Protein AF-A0A816KIB2-F1 (afdb_monomer)

InterPro domains:
  IPR003871 Replication protein A 70 kDa DNA-binding subunit B/D, first OB fold domain [PF02721] (4-45)
  IPR012340 Nucleic acid-binding, OB-fold [G3DSA:2.40.50.140] (1-63)
  IPR012340 Nucleic acid-binding, OB-fold [SSF50249] (1-44)

Solvent-accessible surface area (backbone atoms only — not comparable to full-atom values): 4494 Å² total; per-residue (Å²): 135,71,79,41,61,67,89,74,65,50,90,92,64,88,81,84,42,71,64,65,44,80,78,45,76,45,80,43,83,44,95,88,80,46,60,27,41,37,36,35,32,28,35,75,90,45,97,50,75,49,80,48,76,45,74,51,71,97,72,75,63,92,76,75,73,81,134

Structure (mmCIF, N/CA/C/O backbone):
data_AF-A0A816KIB2-F1
#
_entry.id   AF-A0A816KIB2-F1
#
loop_
_atom_site.group_PDB
_atom_site.id
_atom_site.type_symbol
_atom_site.label_atom_id
_atom_site.label_alt_id
_atom_site.label_comp_id
_atom_site.label_asym_id
_atom_site.label_entity_id
_atom_site.label_seq_id
_atom_site.pdbx_PDB_ins_code
_atom_site.Cartn_x
_atom_site.Cartn_y
_atom_site.Cartn_z
_atom_site.occupancy
_atom_site.B_iso_or_equiv
_atom_site.auth_seq_id
_atom_site.auth_comp_id
_atom_site.auth_asym_id
_atom_site.auth_atom_id
_atom_site.pdbx_PDB_model_num
ATOM 1 N N . MET A 1 1 ? -9.529 15.652 -2.487 1.00 66.69 1 MET A N 1
ATOM 2 C CA . MET A 1 1 ? -9.667 14.186 -2.313 1.00 66.69 1 MET A CA 1
ATOM 3 C C . MET A 1 1 ? -9.920 13.872 -0.851 1.00 66.69 1 MET A C 1
ATOM 5 O O . MET A 1 1 ? -9.170 14.354 -0.007 1.00 66.69 1 MET A O 1
ATOM 9 N N . SER A 1 2 ? -10.960 13.095 -0.558 1.00 84.25 2 SER A N 1
ATOM 10 C CA . SER A 1 2 ? -11.252 12.579 0.782 1.00 84.25 2 SER A CA 1
ATOM 11 C C . SER A 1 2 ? -10.262 11.479 1.187 1.00 84.25 2 SER A C 1
ATOM 13 O O . SER A 1 2 ? -9.675 10.807 0.336 1.00 84.25 2 SER A O 1
ATOM 15 N N . ILE A 1 3 ? -10.055 11.315 2.496 1.00 89.00 3 ILE A N 1
ATOM 16 C CA . ILE A 1 3 ? -9.311 10.175 3.045 1.00 89.00 3 ILE A CA 1
ATOM 17 C C . ILE A 1 3 ? -10.247 8.964 3.045 1.00 89.00 3 ILE A C 1
ATOM 19 O O . ILE A 1 3 ? -11.365 9.048 3.546 1.00 89.00 3 ILE A O 1
ATOM 23 N N . ASN A 1 4 ? -9.775 7.859 2.485 1.00 89.19 4 ASN A N 1
ATOM 24 C CA . ASN A 1 4 ? -10.460 6.581 2.389 1.00 89.19 4 ASN A CA 1
ATOM 25 C C . ASN A 1 4 ? -9.969 5.671 3.534 1.00 89.19 4 ASN A C 1
ATOM 27 O O . ASN A 1 4 ? -8.778 5.721 3.866 1.00 89.19 4 ASN A O 1
ATOM 31 N N . PRO A 1 5 ? -10.845 4.841 4.120 1.00 87.44 5 PRO A N 1
ATOM 32 C CA . PRO A 1 5 ? -10.450 3.687 4.925 1.00 87.44 5 PRO A CA 1
ATOM 33 C C . PRO A 1 5 ? -9.590 2.701 4.126 1.00 87.44 5 PRO A C 1
ATOM 35 O O . PRO A 1 5 ? -9.719 2.604 2.904 1.00 87.44 5 PRO A O 1
ATOM 38 N N . VAL A 1 6 ? -8.759 1.918 4.815 1.00 87.50 6 VAL A N 1
ATOM 39 C CA . VAL A 1 6 ? -7.949 0.864 4.176 1.00 87.50 6 VAL A CA 1
ATOM 40 C C . VAL A 1 6 ? -8.820 -0.185 3.474 1.00 87.50 6 VAL A C 1
ATOM 42 O O . VAL A 1 6 ? -8.493 -0.596 2.363 1.00 87.50 6 VAL A O 1
ATOM 45 N N . ALA A 1 7 ? -9.967 -0.545 4.056 1.00 85.62 7 ALA A N 1
ATOM 46 C CA . ALA A 1 7 ? -10.922 -1.501 3.480 1.00 85.62 7 ALA A CA 1
ATOM 47 C C . ALA A 1 7 ? -11.495 -1.080 2.106 1.00 85.62 7 ALA A C 1
ATOM 49 O O . ALA A 1 7 ? -11.989 -1.917 1.346 1.00 85.62 7 ALA A O 1
ATOM 50 N N . ASP A 1 8 ? -11.404 0.209 1.763 1.00 87.62 8 ASP A N 1
ATOM 51 C CA . ASP A 1 8 ? -11.870 0.751 0.484 1.00 87.62 8 ASP A CA 1
ATOM 52 C C . ASP A 1 8 ? -10.787 0.739 -0.607 1.00 87.62 8 ASP A C 1
ATOM 54 O O . ASP A 1 8 ? -11.049 1.164 -1.742 1.00 87.62 8 ASP A O 1
ATOM 58 N N . VAL A 1 9 ? -9.573 0.281 -0.281 1.00 87.62 9 VAL A N 1
ATOM 59 C CA . VAL A 1 9 ? -8.500 0.027 -1.247 1.00 87.62 9 VAL A CA 1
ATOM 60 C C . VAL A 1 9 ? -8.742 -1.343 -1.872 1.00 87.62 9 VAL A C 1
ATOM 62 O O . VAL A 1 9 ? -8.689 -2.371 -1.204 1.00 87.62 9 VAL A O 1
ATOM 65 N N . LYS A 1 10 ? -9.032 -1.356 -3.174 1.00 86.06 10 LYS A N 1
ATOM 66 C CA . LYS A 1 10 ? -9.363 -2.566 -3.934 1.00 86.06 10 LYS A CA 1
ATOM 67 C C . LYS A 1 10 ? -8.599 -2.583 -5.256 1.00 86.06 10 LYS A C 1
ATOM 69 O O . LYS A 1 10 ? -8.291 -1.505 -5.777 1.00 86.06 10 LYS A O 1
ATOM 74 N N . PRO A 1 11 ? -8.335 -3.769 -5.834 1.00 89.00 11 PRO A N 1
ATOM 75 C CA . PRO A 1 11 ? -7.830 -3.865 -7.199 1.00 89.00 11 PRO A CA 1
ATOM 76 C C . PRO A 1 11 ? -8.672 -3.015 -8.165 1.00 89.00 11 PRO A C 1
ATOM 78 O O . PRO A 1 11 ? -9.887 -2.906 -7.999 1.00 89.00 11 PRO A O 1
ATOM 81 N N . PHE A 1 12 ? -8.023 -2.401 -9.157 1.00 84.62 12 PHE A N 1
ATOM 82 C CA . PHE A 1 12 ? -8.631 -1.556 -10.202 1.00 84.62 12 PHE A CA 1
ATOM 83 C C . PHE A 1 12 ? -9.209 -0.197 -9.759 1.00 84.62 12 PHE A C 1
ATOM 85 O O . PHE A 1 12 ? -9.556 0.615 -10.616 1.00 84.62 12 PHE A O 1
ATOM 92 N N . LYS A 1 13 ? -9.240 0.130 -8.457 1.00 85.75 13 LYS A N 1
ATOM 93 C CA . LYS A 1 13 ? -9.499 1.505 -7.993 1.00 85.75 13 LYS A CA 1
ATOM 94 C C . LYS A 1 13 ? -8.199 2.310 -8.062 1.00 85.75 13 LYS A C 1
ATOM 96 O O . LYS A 1 13 ? -7.303 2.125 -7.245 1.00 85.75 13 LYS A O 1
ATOM 101 N N . THR A 1 14 ? -8.0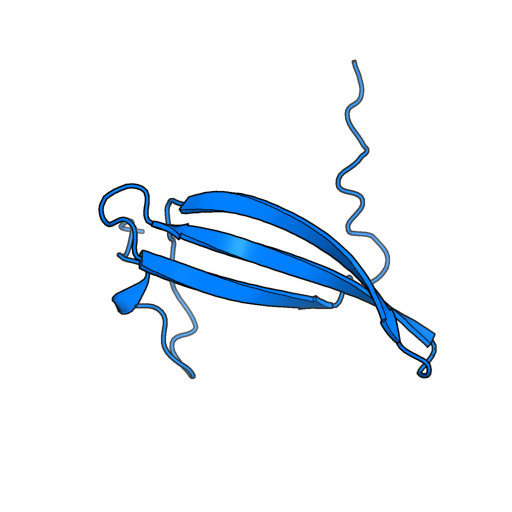93 3.209 -9.035 1.00 86.25 14 THR A N 1
ATOM 102 C CA . THR A 1 14 ? -6.851 3.954 -9.326 1.00 86.25 14 THR A CA 1
ATOM 103 C C . THR A 1 14 ? -6.704 5.261 -8.545 1.00 86.25 14 THR A C 1
ATOM 105 O O . THR A 1 14 ? -5.603 5.793 -8.454 1.00 86.25 14 THR A O 1
ATOM 108 N N . MET A 1 15 ? -7.787 5.776 -7.953 1.00 89.06 15 MET A N 1
ATOM 109 C CA . MET A 1 15 ? -7.773 7.010 -7.162 1.00 89.06 15 MET A CA 1
ATOM 110 C C . MET A 1 15 ? -8.193 6.741 -5.719 1.00 89.06 15 MET A C 1
ATOM 112 O O . MET A 1 15 ? -9.360 6.475 -5.424 1.00 89.06 15 MET A O 1
ATOM 116 N N . TRP A 1 16 ? -7.235 6.836 -4.805 1.00 89.81 16 TRP A N 1
ATOM 117 C CA . TRP A 1 16 ? -7.463 6.729 -3.371 1.00 89.81 16 TRP A CA 1
ATOM 118 C C . TRP A 1 16 ? -6.384 7.490 -2.606 1.00 89.81 16 TRP A C 1
ATOM 120 O O . TRP A 1 16 ? -5.281 7.733 -3.087 1.00 89.81 16 TRP A O 1
ATOM 130 N N . LYS A 1 17 ? -6.735 7.875 -1.385 1.00 90.44 17 LYS A N 1
ATOM 131 C CA . LYS A 1 17 ? -5.832 8.489 -0.413 1.00 90.44 17 LYS A CA 1
ATOM 132 C C . LYS A 1 17 ? -6.155 7.886 0.941 1.00 90.44 17 LYS A C 1
ATOM 134 O O . LYS A 1 17 ? -7.304 7.988 1.353 1.00 90.44 17 LYS A O 1
ATOM 139 N N . ILE A 1 18 ? -5.185 7.282 1.617 1.00 89.00 18 ILE A N 1
ATOM 140 C CA . ILE A 1 18 ? -5.363 6.632 2.926 1.00 89.00 18 ILE A CA 1
ATOM 141 C C . ILE A 1 18 ? -4.484 7.303 3.985 1.00 89.00 18 ILE A C 1
ATOM 143 O O . ILE A 1 18 ? -3.497 7.961 3.652 1.00 89.00 18 ILE A O 1
ATOM 147 N N . LYS A 1 19 ? -4.842 7.153 5.263 1.00 89.56 19 LYS A N 1
ATOM 148 C CA . LYS A 1 19 ? -4.021 7.587 6.403 1.00 89.56 19 LYS A CA 1
ATOM 149 C C . LYS A 1 19 ? -3.710 6.365 7.261 1.00 89.56 19 LYS A C 1
ATOM 151 O O . LYS A 1 19 ? -4.623 5.770 7.819 1.00 89.56 19 LYS A O 1
ATOM 156 N N . VAL A 1 20 ? -2.432 6.011 7.357 1.00 88.69 20 VAL A N 1
ATOM 157 C CA . VAL A 1 20 ? -1.966 4.758 7.968 1.00 88.69 20 VAL A CA 1
ATOM 158 C C . VAL A 1 20 ? -0.717 4.982 8.815 1.00 88.69 20 VAL A C 1
ATOM 160 O O . VAL A 1 20 ? -0.026 5.991 8.661 1.00 88.69 20 VAL A O 1
ATOM 163 N N . LYS A 1 21 ? -0.415 4.028 9.695 1.00 88.25 21 LYS A N 1
ATOM 164 C CA . LYS A 1 21 ? 0.890 3.902 10.355 1.00 88.25 21 LYS A CA 1
ATOM 165 C C . LYS A 1 21 ? 1.701 2.808 9.669 1.00 88.25 21 LYS A C 1
ATOM 167 O O . LYS A 1 21 ? 1.167 1.736 9.395 1.00 88.25 21 LYS A O 1
ATOM 172 N N . VAL A 1 22 ? 2.987 3.060 9.433 1.00 88.06 22 VAL A N 1
ATOM 173 C CA . VAL A 1 22 ? 3.935 2.025 8.998 1.00 88.06 22 VAL A CA 1
ATOM 174 C C . VAL A 1 22 ? 4.362 1.236 10.234 1.00 88.06 22 VAL A C 1
ATOM 176 O O . VAL A 1 22 ? 4.937 1.812 11.154 1.00 88.06 22 VAL A O 1
ATOM 179 N N . ILE A 1 23 ? 4.056 -0.061 10.278 1.00 89.25 23 ILE A N 1
ATOM 180 C CA . ILE A 1 23 ? 4.418 -0.942 11.403 1.00 89.25 23 ILE A CA 1
ATOM 181 C C . ILE A 1 23 ? 5.726 -1.680 11.117 1.00 89.25 23 ILE A C 1
ATOM 183 O O . ILE A 1 23 ? 6.535 -1.893 12.017 1.00 89.25 23 ILE A O 1
ATOM 187 N N . ARG A 1 24 ? 5.938 -2.090 9.864 1.00 86.81 24 ARG A N 1
ATOM 188 C CA . ARG A 1 24 ? 7.157 -2.770 9.416 1.00 86.81 24 ARG A CA 1
ATOM 189 C C . ARG A 1 24 ? 7.527 -2.282 8.025 1.00 86.81 24 ARG A C 1
ATOM 191 O O . ARG A 1 24 ? 6.636 -2.042 7.214 1.00 86.81 24 ARG A O 1
ATOM 198 N N . LEU A 1 25 ? 8.823 -2.171 7.772 1.00 86.94 25 LEU A N 1
ATOM 199 C CA . LEU A 1 25 ? 9.405 -1.756 6.502 1.00 86.94 25 LEU A CA 1
ATOM 200 C C . LEU A 1 25 ? 10.692 -2.553 6.295 1.00 86.94 25 LEU A C 1
ATOM 202 O O . LEU A 1 25 ? 11.534 -2.573 7.193 1.00 86.94 25 LEU A O 1
ATOM 206 N N . TRP A 1 26 ? 10.847 -3.208 5.150 1.00 83.94 26 TRP A N 1
ATOM 207 C CA . TRP A 1 26 ? 12.080 -3.917 4.811 1.00 83.94 26 TRP A CA 1
ATOM 208 C C . TRP A 1 26 ? 12.363 -3.857 3.313 1.00 83.94 26 TRP A C 1
ATOM 210 O O . TRP A 1 26 ? 11.457 -3.717 2.491 1.00 83.94 26 TRP A O 1
ATOM 220 N N . LYS A 1 27 ? 13.647 -3.953 2.959 1.00 83.06 27 LYS A N 1
ATOM 221 C CA . LYS A 1 27 ? 14.067 -4.170 1.575 1.00 83.06 27 LYS A CA 1
ATOM 222 C C . LYS A 1 27 ? 13.906 -5.646 1.232 1.00 83.06 27 LYS A C 1
ATOM 224 O O . LYS A 1 27 ? 14.312 -6.507 2.011 1.00 83.06 27 LYS A O 1
ATOM 229 N N . GLN A 1 28 ? 13.364 -5.924 0.057 1.00 75.94 28 GLN A N 1
ATOM 230 C CA . GLN A 1 28 ? 13.379 -7.241 -0.552 1.00 75.94 28 GLN A CA 1
ATOM 231 C C . GLN A 1 28 ? 14.200 -7.161 -1.839 1.00 75.94 28 GLN A C 1
ATOM 233 O O . GLN A 1 28 ? 13.938 -6.354 -2.738 1.00 75.94 28 GLN A O 1
ATOM 238 N N . TYR A 1 29 ? 15.221 -8.003 -1.901 1.00 73.00 29 TYR A N 1
ATOM 239 C CA . TYR A 1 29 ? 16.046 -8.177 -3.084 1.00 73.00 29 TYR A CA 1
ATOM 240 C C . TYR A 1 29 ? 15.373 -9.223 -3.966 1.00 73.00 29 TYR A C 1
ATOM 242 O O . TYR A 1 29 ? 14.998 -10.290 -3.482 1.00 73.00 29 TYR A O 1
ATOM 250 N N . SER A 1 30 ? 15.165 -8.892 -5.238 1.00 69.25 30 SER A N 1
ATOM 251 C CA . SER A 1 30 ? 14.686 -9.861 -6.222 1.00 69.25 30 SER A CA 1
ATOM 252 C C . SER A 1 30 ? 15.847 -10.342 -7.087 1.00 69.25 30 SER A C 1
ATOM 254 O O . SER A 1 30 ? 16.671 -9.534 -7.519 1.00 69.25 30 SER A O 1
ATOM 256 N N . ASP A 1 31 ? 15.869 -11.641 -7.394 1.00 65.12 31 ASP A N 1
ATOM 257 C CA . ASP A 1 31 ? 16.892 -12.264 -8.253 1.00 65.12 31 ASP A CA 1
ATOM 258 C C . ASP A 1 31 ? 16.905 -11.676 -9.678 1.00 65.12 31 ASP A C 1
ATOM 260 O O . ASP A 1 31 ? 17.904 -11.744 -10.386 1.00 65.12 31 ASP A O 1
ATOM 264 N N . ALA A 1 32 ? 15.809 -11.031 -10.089 1.00 70.12 32 ALA A N 1
ATOM 265 C CA . ALA A 1 32 ? 15.653 -10.362 -11.380 1.00 70.12 32 ALA A CA 1
ATOM 266 C C . ALA A 1 32 ? 16.239 -8.930 -11.429 1.00 70.12 32 ALA A C 1
ATOM 268 O O . ALA A 1 32 ? 15.876 -8.149 -12.310 1.00 70.12 32 ALA A O 1
ATOM 269 N N . GLY A 1 33 ? 17.116 -8.559 -10.487 1.00 59.53 33 GLY A N 1
ATOM 270 C CA . GLY A 1 33 ? 17.888 -7.310 -10.544 1.00 59.53 33 GLY A CA 1
ATOM 271 C C . GLY A 1 33 ? 17.128 -6.044 -10.132 1.00 59.53 33 GLY A C 1
ATOM 272 O O . GLY A 1 33 ? 17.492 -4.950 -10.555 1.00 59.53 33 GLY A O 1
ATOM 273 N N . GLY A 1 34 ? 16.067 -6.166 -9.325 1.00 68.25 34 GLY A N 1
ATOM 274 C CA . GLY A 1 34 ? 15.320 -5.018 -8.796 1.00 68.25 34 GLY A CA 1
ATOM 275 C C . GLY A 1 34 ? 15.286 -4.970 -7.269 1.00 68.25 34 GLY A C 1
ATOM 276 O O . GLY A 1 34 ? 14.983 -5.983 -6.632 1.00 68.25 34 GLY A O 1
ATOM 277 N N . GLU A 1 35 ? 15.522 -3.787 -6.691 1.00 73.12 35 GLU A N 1
ATOM 278 C CA . GLU A 1 35 ? 15.221 -3.510 -5.282 1.00 73.12 35 GLU A CA 1
ATOM 279 C C . GLU A 1 35 ? 13.718 -3.237 -5.112 1.00 73.12 35 GLU A C 1
ATOM 281 O O . GLU A 1 35 ? 13.117 -2.408 -5.802 1.00 73.12 35 GLU A O 1
ATOM 286 N N . THR A 1 36 ? 13.091 -3.944 -4.179 1.00 75.94 36 THR A N 1
ATOM 287 C CA . THR A 1 36 ? 11.701 -3.711 -3.775 1.00 75.94 36 THR A CA 1
ATOM 288 C C . THR A 1 36 ? 11.666 -3.349 -2.297 1.00 75.94 36 THR A C 1
ATOM 290 O O . THR A 1 36 ? 12.547 -3.736 -1.526 1.00 75.94 36 THR A O 1
ATOM 293 N N . ILE A 1 37 ? 10.669 -2.572 -1.893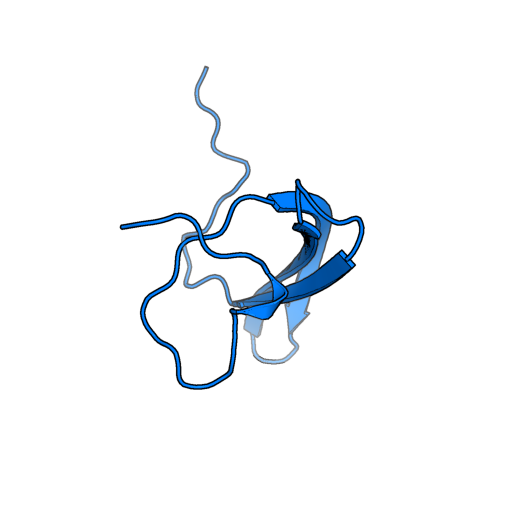 1.00 80.00 37 ILE A N 1
ATOM 294 C CA . ILE A 1 37 ? 10.397 -2.283 -0.491 1.00 80.00 37 ILE A CA 1
ATOM 295 C C . ILE A 1 37 ? 9.052 -2.901 -0.155 1.00 80.00 37 ILE A C 1
ATOM 297 O O . ILE A 1 37 ? 8.031 -2.586 -0.769 1.00 80.00 37 ILE A O 1
ATOM 301 N N . GLU A 1 38 ? 9.052 -3.756 0.854 1.00 82.94 38 GLU A N 1
ATOM 302 C CA . GLU A 1 38 ? 7.836 -4.299 1.429 1.00 82.94 38 GLU A CA 1
ATOM 303 C C . GLU A 1 38 ? 7.517 -3.577 2.736 1.00 82.94 38 GLU A C 1
ATOM 305 O O . GLU A 1 38 ? 8.400 -3.198 3.515 1.00 82.94 38 GLU A O 1
ATOM 310 N N . MET A 1 39 ? 6.228 -3.359 2.974 1.00 87.50 39 MET A N 1
ATOM 311 C CA . MET A 1 39 ? 5.747 -2.674 4.163 1.00 87.50 39 MET A CA 1
ATOM 312 C C . MET A 1 39 ? 4.438 -3.266 4.680 1.00 87.50 39 MET A C 1
ATOM 314 O O . MET A 1 39 ? 3.571 -3.710 3.925 1.00 87.50 39 MET A O 1
ATOM 318 N N . VAL A 1 40 ? 4.277 -3.223 6.002 1.00 86.88 40 VAL A N 1
ATOM 319 C CA . VAL A 1 40 ? 3.003 -3.495 6.678 1.00 86.88 40 VAL A CA 1
ATOM 320 C C . VAL A 1 40 ? 2.458 -2.178 7.194 1.00 86.88 40 VAL A C 1
ATOM 322 O O . VAL A 1 40 ? 3.105 -1.507 8.004 1.00 86.88 40 VAL A O 1
ATOM 325 N N . LEU A 1 41 ? 1.265 -1.826 6.728 1.00 88.00 41 LEU A N 1
ATOM 326 C CA . LEU A 1 41 ? 0.552 -0.616 7.106 1.00 88.00 41 LEU A CA 1
ATOM 327 C C . LEU A 1 41 ? -0.665 -0.989 7.954 1.00 88.00 41 LEU A C 1
ATOM 329 O O . LEU A 1 41 ? -1.253 -2.050 7.768 1.00 88.00 41 LEU A O 1
ATOM 333 N N . CYS A 1 42 ? -1.052 -0.116 8.874 1.00 85.56 42 CYS A N 1
ATOM 334 C CA . CYS A 1 42 ? -2.253 -0.282 9.691 1.00 85.56 42 CYS A CA 1
ATOM 335 C C . CYS A 1 42 ? -3.103 0.983 9.630 1.00 85.56 42 CYS A C 1
ATOM 337 O O . CYS A 1 42 ? -2.557 2.095 9.673 1.00 85.56 42 CYS A O 1
ATOM 339 N N . ASP A 1 43 ? -4.420 0.817 9.490 1.00 84.62 43 ASP A N 1
ATOM 340 C CA . ASP A 1 43 ? -5.356 1.940 9.491 1.00 84.62 43 ASP A CA 1
ATOM 341 C C . ASP A 1 43 ? -5.274 2.689 10.836 1.00 84.62 43 ASP A C 1
ATOM 343 O O . ASP A 1 43 ? -5.068 2.123 11.907 1.00 84.62 43 ASP A O 1
ATOM 347 N N . VAL A 1 44 ? -5.373 4.016 10.792 1.00 77.19 44 VAL A N 1
ATOM 348 C CA . VAL A 1 44 ? -5.332 4.838 12.009 1.00 77.19 44 VAL A CA 1
ATOM 349 C C . VAL A 1 44 ? -6.614 4.688 12.829 1.00 77.19 44 VAL A C 1
ATOM 351 O O . VAL A 1 44 ? -6.578 4.896 14.041 1.00 77.19 44 VAL A O 1
ATOM 354 N N . LYS A 1 45 ? -7.745 4.367 12.186 1.00 71.38 45 LYS A N 1
ATOM 355 C CA . LYS A 1 45 ? -9.054 4.261 12.849 1.00 71.38 45 LYS A CA 1
ATOM 356 C C . LYS A 1 45 ? -9.396 2.847 13.309 1.00 71.38 45 LYS A C 1
ATOM 358 O O . LYS A 1 45 ? -10.119 2.698 14.288 1.00 71.38 45 LYS A O 1
ATOM 363 N N . VAL A 1 46 ? -8.909 1.835 12.600 1.00 66.19 46 VAL A N 1
ATOM 364 C CA . VAL A 1 46 ? -9.179 0.417 12.860 1.00 66.19 46 VAL A CA 1
ATOM 365 C C . VAL A 1 46 ? -7.827 -0.278 12.922 1.00 66.19 46 VAL A C 1
ATOM 367 O O . VAL A 1 46 ? -6.993 -0.027 12.066 1.00 66.19 46 VAL A O 1
ATOM 370 N N . ASN A 1 47 ? -7.588 -1.163 13.891 1.00 64.88 47 ASN A N 1
ATOM 371 C CA . ASN A 1 47 ? -6.352 -1.961 13.940 1.00 64.88 47 ASN A CA 1
ATOM 372 C C . ASN A 1 47 ? -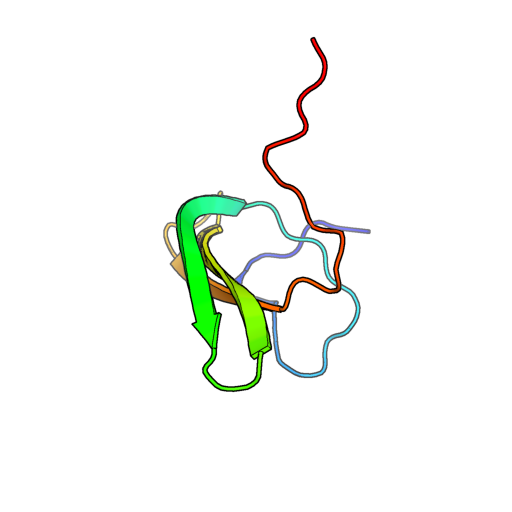6.329 -3.061 12.855 1.00 64.88 47 ASN A C 1
ATOM 374 O O . ASN A 1 47 ? -5.945 -4.196 13.127 1.00 64.88 47 ASN A O 1
ATOM 378 N N . ASP A 1 48 ? -6.791 -2.739 11.648 1.00 71.06 48 ASP A N 1
ATO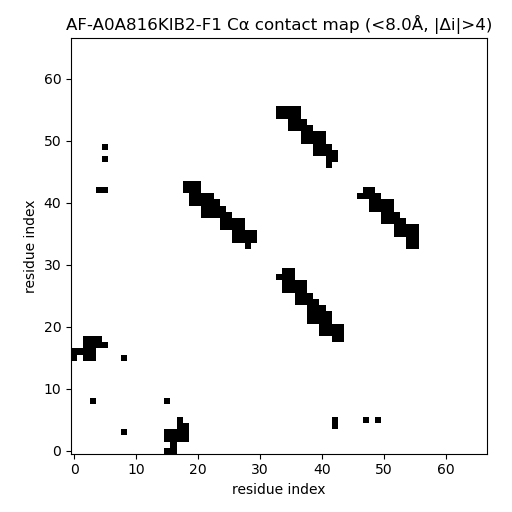M 379 C CA . ASP A 1 48 ? -6.774 -3.620 10.493 1.00 71.06 48 ASP A CA 1
ATOM 380 C C . ASP A 1 48 ? -5.511 -3.350 9.671 1.00 71.06 48 ASP A C 1
ATOM 382 O O . ASP A 1 48 ? -5.145 -2.200 9.391 1.00 71.06 48 ASP A O 1
ATOM 386 N N . GLY A 1 49 ? -4.799 -4.429 9.360 1.00 71.62 49 GLY A N 1
ATOM 387 C CA . GLY A 1 49 ? -3.480 -4.395 8.747 1.00 71.62 49 GLY A CA 1
ATOM 388 C C . GLY A 1 49 ? -3.552 -4.753 7.271 1.00 71.62 49 GLY A C 1
ATOM 389 O O . GLY A 1 49 ? -4.170 -5.741 6.890 1.00 71.62 49 GLY A O 1
ATOM 390 N N . ILE A 1 50 ? -2.846 -4.002 6.436 1.00 80.06 50 ILE A N 1
ATOM 391 C CA . ILE A 1 50 ? -2.712 -4.279 5.007 1.00 80.06 50 ILE A CA 1
ATOM 392 C C . ILE A 1 50 ? -1.232 -4.363 4.635 1.00 80.06 50 ILE A C 1
ATOM 394 O O . ILE A 1 50 ? -0.391 -3.594 5.113 1.00 80.06 50 ILE A O 1
ATOM 398 N N . ARG A 1 51 ? -0.899 -5.343 3.794 1.00 82.06 51 ARG A N 1
ATOM 399 C CA . ARG A 1 51 ? 0.452 -5.519 3.257 1.00 82.06 51 ARG A CA 1
ATOM 400 C C . ARG A 1 51 ? 0.548 -4.825 1.911 1.00 82.06 51 ARG A C 1
ATOM 402 O O . ARG A 1 51 ? -0.301 -5.035 1.049 1.00 82.06 51 ARG A O 1
ATOM 409 N N . PHE A 1 52 ? 1.599 -4.039 1.735 1.00 76.38 52 PHE A N 1
ATOM 410 C CA . PHE A 1 52 ? 1.927 -3.404 0.468 1.00 76.38 52 PHE A CA 1
ATOM 411 C C . PHE A 1 52 ? 3.352 -3.779 0.071 1.00 76.38 52 PHE A C 1
ATOM 413 O O . PHE A 1 52 ? 4.260 -3.769 0.900 1.00 76.38 52 PHE A O 1
ATOM 420 N N . SER A 1 53 ? 3.539 -4.076 -1.211 1.00 74.25 53 SER A N 1
ATOM 421 C CA . SER A 1 53 ? 4.855 -4.206 -1.829 1.00 74.25 53 SER A CA 1
ATOM 422 C C . SER A 1 53 ? 4.962 -3.144 -2.913 1.00 74.25 53 SER A C 1
ATOM 424 O O . SER A 1 53 ? 4.052 -2.983 -3.730 1.00 74.25 53 SER A O 1
ATOM 426 N N . VAL A 1 54 ? 6.041 -2.370 -2.874 1.00 72.75 54 VAL A N 1
ATOM 427 C CA . VAL A 1 54 ? 6.332 -1.321 -3.848 1.00 72.75 54 VAL A CA 1
ATOM 428 C C . VAL A 1 54 ? 7.673 -1.649 -4.485 1.00 72.75 54 VAL A C 1
ATOM 430 O O . VAL A 1 54 ? 8.692 -1.759 -3.803 1.00 72.75 54 VAL A O 1
ATOM 433 N N . LYS A 1 55 ? 7.694 -1.784 -5.812 1.00 68.38 55 LYS A N 1
ATOM 434 C CA . LYS A 1 55 ? 8.951 -1.855 -6.558 1.00 68.38 55 LYS A CA 1
ATOM 435 C C . LYS A 1 55 ? 9.509 -0.446 -6.687 1.00 68.38 55 LYS A C 1
ATOM 437 O O . LYS A 1 55 ? 8.861 0.413 -7.283 1.00 68.3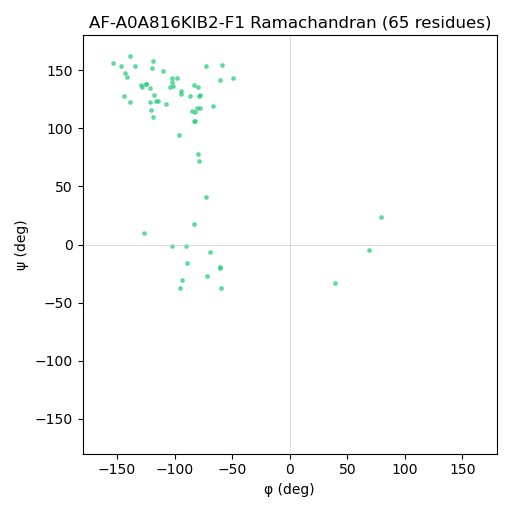8 55 LYS A O 1
ATOM 442 N N . ALA A 1 56 ? 10.685 -0.210 -6.113 1.00 60.47 56 ALA A N 1
ATOM 443 C CA . ALA A 1 56 ? 11.362 1.060 -6.294 1.00 60.47 56 ALA A CA 1
ATOM 444 C C . ALA A 1 56 ? 11.779 1.161 -7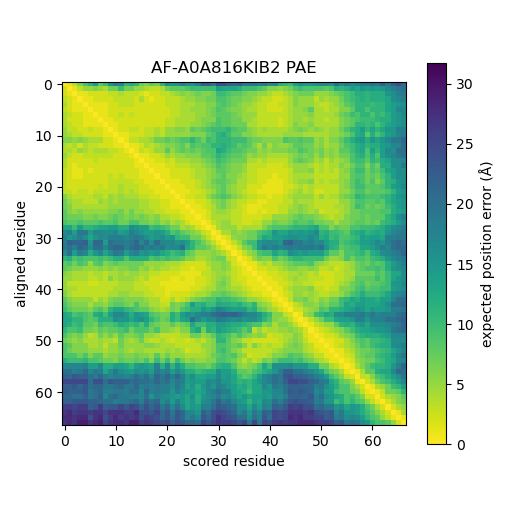.769 1.00 60.47 56 ALA A C 1
ATOM 446 O O . ALA A 1 56 ? 12.522 0.322 -8.277 1.00 60.47 56 ALA A O 1
ATOM 447 N N . MET A 1 57 ? 11.271 2.166 -8.479 1.00 52.38 57 MET A N 1
ATOM 448 C CA . MET A 1 57 ? 11.872 2.603 -9.737 1.00 52.38 57 MET A CA 1
ATOM 449 C C . MET A 1 57 ? 13.010 3.538 -9.353 1.00 52.38 57 MET A C 1
ATOM 451 O O . MET A 1 57 ? 12.700 4.605 -8.843 1.00 52.38 57 MET A O 1
ATOM 455 N N . SER A 1 58 ? 14.252 3.055 -9.496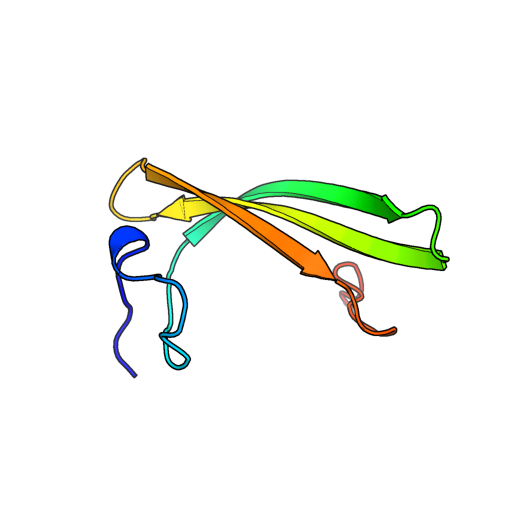 1.00 53.41 58 SER A N 1
ATOM 456 C CA . SER A 1 58 ? 15.590 3.678 -9.342 1.00 53.41 58 SER A CA 1
ATOM 457 C C . SER A 1 58 ? 15.868 4.691 -8.208 1.00 53.41 58 SER A C 1
ATOM 459 O O . SER A 1 58 ? 16.966 4.666 -7.661 1.00 53.41 58 SER A O 1
ATOM 461 N N . ASP A 1 59 ? 14.912 5.518 -7.780 1.00 51.12 59 ASP A N 1
ATOM 462 C CA . ASP A 1 59 ? 15.145 6.754 -7.027 1.00 51.12 59 ASP A CA 1
ATOM 463 C C . ASP A 1 59 ? 14.343 6.836 -5.706 1.00 51.12 59 ASP A C 1
ATOM 465 O O . ASP A 1 59 ? 14.302 7.882 -5.058 1.00 51.12 59 ASP A O 1
ATOM 469 N N . PHE A 1 60 ? 13.691 5.757 -5.252 1.00 50.12 60 PHE A N 1
ATOM 470 C CA . PHE A 1 60 ? 12.951 5.781 -3.980 1.00 50.12 60 PHE A CA 1
ATOM 471 C C . PHE A 1 60 ? 13.894 5.625 -2.772 1.00 50.12 60 PHE A C 1
ATOM 473 O O . PHE A 1 60 ? 14.018 4.551 -2.182 1.00 50.12 60 PHE A O 1
ATOM 480 N N . ASN A 1 61 ? 14.581 6.710 -2.406 1.00 52.84 61 ASN A N 1
ATOM 481 C CA . ASN A 1 61 ? 15.499 6.755 -1.269 1.00 52.84 61 ASN A CA 1
ATOM 482 C C . ASN A 1 61 ? 14.803 7.310 -0.008 1.00 52.84 61 ASN A C 1
ATOM 484 O O . ASN A 1 61 ? 14.738 8.516 0.214 1.00 52.84 61 ASN A O 1
ATOM 488 N N . LEU A 1 62 ? 14.276 6.421 0.844 1.00 53.94 62 LEU A N 1
ATOM 489 C CA . LEU A 1 62 ? 13.610 6.788 2.110 1.00 53.94 62 LEU A CA 1
ATOM 490 C C . LEU A 1 62 ? 14.562 7.352 3.185 1.00 53.94 62 LEU A C 1
ATOM 492 O O . LEU A 1 62 ? 14.098 7.786 4.239 1.00 53.94 62 LEU A O 1
ATOM 496 N N . TYR A 1 63 ? 15.875 7.331 2.937 1.00 50.38 63 TYR A N 1
ATOM 497 C CA . TYR A 1 63 ? 16.904 7.760 3.887 1.00 50.38 63 TYR A CA 1
ATOM 498 C C . TYR A 1 63 ? 17.477 9.152 3.594 1.00 50.38 63 TYR A C 1
ATOM 500 O O . TYR A 1 63 ? 18.294 9.645 4.367 1.00 50.38 63 TYR A O 1
ATOM 508 N N . SER A 1 64 ? 17.027 9.824 2.534 1.00 47.44 64 SER A N 1
ATOM 509 C CA . SER A 1 64 ? 17.416 11.204 2.232 1.00 47.44 64 SER A CA 1
ATOM 510 C C . SER A 1 64 ? 16.638 12.196 3.105 1.00 47.44 64 SER A C 1
ATOM 512 O O . SER A 1 64 ? 15.750 12.897 2.627 1.00 47.44 64 SER A O 1
ATOM 514 N N . ARG A 1 65 ? 16.951 12.255 4.402 1.00 47.91 65 ARG A N 1
ATOM 515 C CA . ARG A 1 65 ? 16.77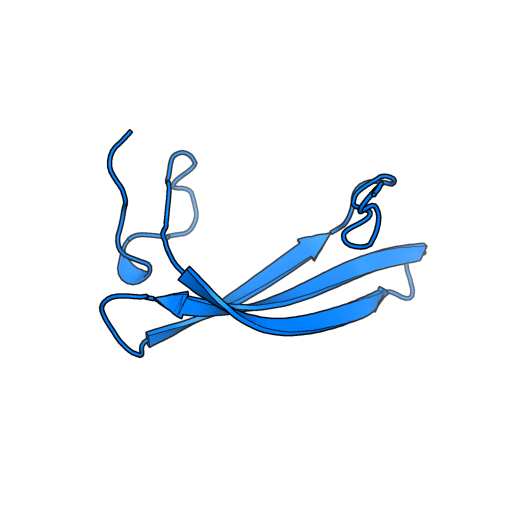6 13.495 5.169 1.00 47.91 65 ARG A CA 1
ATOM 516 C C . ARG A 1 65 ? 18.032 14.342 4.952 1.00 47.91 65 ARG A C 1
ATOM 518 O O . ARG A 1 65 ? 19.088 13.888 5.382 1.00 47.91 65 ARG A O 1
ATOM 525 N N . PRO A 1 66 ? 17.956 15.516 4.312 1.00 41.56 66 PRO A N 1
ATOM 526 C CA . PRO A 1 66 ? 18.887 16.583 4.613 1.00 41.56 66 PRO A CA 1
ATOM 527 C C . PRO A 1 66 ? 18.375 17.331 5.852 1.00 41.56 66 PRO A C 1
ATOM 529 O O . PRO A 1 66 ? 17.169 17.524 6.017 1.00 41.56 66 PRO A O 1
ATOM 532 N N . ASP A 1 67 ? 19.321 17.635 6.725 1.00 49.50 67 ASP A N 1
ATOM 533 C CA . ASP A 1 67 ? 19.264 18.433 7.953 1.00 49.50 67 ASP A CA 1
ATOM 534 C C . ASP A 1 67 ? 18.315 19.646 7.891 1.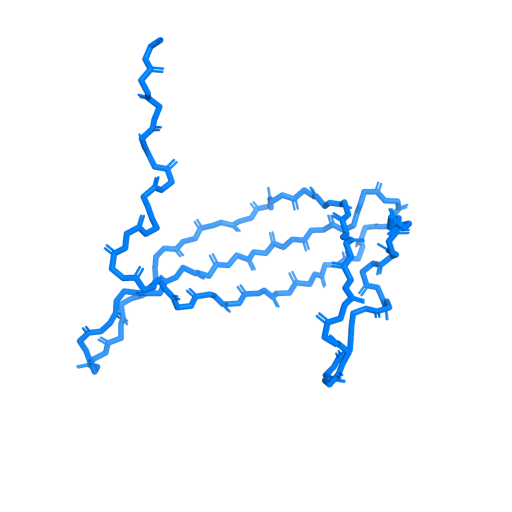00 49.50 67 ASP A C 1
ATOM 536 O O . ASP A 1 67 ? 18.310 20.363 6.861 1.00 49.50 67 ASP A O 1
#

pLDDT: mean 75.41, std 13.88, range [41.56, 90.44]

Mean predicted aligned error: 8.8 Å

Nearest PDB structures (foldseek):
  1ueb-assembly1_A  TM=8.519E-01  e=2.475E-01  Thermus thermophilus
  6rji-assembly1_A  TM=8.492E-01  e=3.304E-01  Staphylococcus aureus subsp. aureus NCTC 8325
  1ueb-assembly2_B  TM=8.552E-01  e=3.304E-01  Thermus thermophilus
  2jtm-assembly1_A  TM=6.813E-01  e=5.559E-01  Saccharolobus solfataricus
  6gp1-assembly1_A  TM=3.176E-01  e=4.998E+00  Lobophyllia hemprichii

Organism: Brassica napus (NCBI:txid3708)

Sequence (67 aa):
MSINPVADVKPFKTMWKIKVKVIRLWKQYSDAGGETIEMVLCDVKVNDGIRFSVKAMSDFNLYSRPD

Radius of gyration: 13.93 Å; Cα contacts (8 Å, |Δi|>4): 94; chains: 1; bounding box: 31×31×25 Å

Secondary structure (DSSP, 8-state):
-PPBPGGG--TT-----B-EEEEEEEEEEETTTEEEEEEEEEESSS--EEEEEEE--S---TT----

Foldseek 3Di:
DDADFPVPDDPPPPDHHHDWDWPDWDWDDDPVGWIKIKTWIAHPVDRDIDIDIGTDPPPPDPPPDDD